Protein AF-A0A420MD09-F1 (afdb_monomer)

Radius of gyration: 16.78 Å; Cα contacts (8 Å, |Δi|>4): 66; chains: 1; bounding box: 37×46×43 Å

Structure (mmCIF, N/CA/C/O backbone):
data_AF-A0A420MD09-F1
#
_entry.id   AF-A0A420MD09-F1
#
loop_
_atom_site.group_PDB
_atom_site.id
_atom_site.type_symbol
_atom_site.label_atom_id
_atom_site.label_alt_id
_atom_site.label_comp_id
_atom_site.label_asym_id
_atom_site.label_entity_id
_atom_site.label_seq_id
_atom_site.pdbx_PDB_ins_code
_atom_site.Cartn_x
_atom_site.Cartn_y
_atom_site.Cartn_z
_atom_site.occupancy
_atom_site.B_iso_or_equiv
_atom_site.auth_seq_id
_atom_site.auth_comp_id
_atom_site.auth_asym_id
_atom_site.auth_atom_id
_atom_site.pdbx_PDB_model_num
ATOM 1 N N . MET A 1 1 ? 23.523 -17.201 -16.770 1.00 56.28 1 MET A N 1
ATOM 2 C CA . MET A 1 1 ? 23.266 -17.435 -15.327 1.00 56.28 1 MET A CA 1
ATOM 3 C C . MET A 1 1 ? 23.054 -16.138 -14.554 1.00 56.28 1 MET A C 1
ATOM 5 O O . MET A 1 1 ? 22.093 -16.096 -13.808 1.00 56.28 1 MET A O 1
ATOM 9 N N . LEU A 1 2 ? 23.885 -15.098 -14.722 1.00 60.34 2 LEU A N 1
ATOM 10 C CA . LEU A 1 2 ? 23.654 -13.797 -14.065 1.00 60.34 2 LEU A CA 1
ATOM 11 C C . LEU A 1 2 ? 22.445 -13.033 -14.639 1.00 60.34 2 LEU A C 1
ATOM 13 O O . LEU A 1 2 ? 21.630 -12.566 -13.858 1.00 60.34 2 LEU A O 1
ATOM 17 N N . GLU A 1 3 ? 22.272 -13.000 -15.966 1.00 60.31 3 GLU A N 1
ATOM 18 C CA . GLU A 1 3 ? 21.117 -12.338 -16.612 1.00 60.31 3 GLU A CA 1
ATOM 19 C C . GLU A 1 3 ? 19.768 -12.934 -16.186 1.00 60.31 3 GLU A C 1
ATOM 21 O O . GLU A 1 3 ? 18.864 -12.195 -15.824 1.00 60.31 3 GLU A O 1
ATOM 26 N N . GLN A 1 4 ? 19.657 -14.266 -16.126 1.00 65.44 4 GLN A N 1
ATOM 27 C CA . GLN A 1 4 ? 18.425 -14.939 -15.695 1.00 65.44 4 GLN A CA 1
ATOM 28 C C . GLN A 1 4 ? 18.029 -14.552 -14.261 1.00 65.44 4 GLN A C 1
ATOM 30 O O . GLN A 1 4 ? 16.867 -14.286 -13.985 1.00 65.44 4 GLN A O 1
ATOM 35 N N . ALA A 1 5 ? 19.006 -14.479 -13.350 1.00 67.31 5 ALA A N 1
ATOM 36 C CA . ALA A 1 5 ? 18.758 -14.089 -11.966 1.00 67.31 5 ALA A CA 1
ATOM 37 C C . ALA A 1 5 ? 18.335 -12.617 -11.846 1.00 67.31 5 ALA A C 1
ATOM 39 O O . ALA A 1 5 ? 17.573 -12.270 -10.945 1.00 67.31 5 ALA A O 1
ATOM 40 N N . GLU A 1 6 ? 18.829 -11.754 -12.735 1.00 68.62 6 GLU A N 1
ATOM 41 C CA . GLU A 1 6 ? 18.472 -10.339 -12.784 1.00 68.62 6 GLU A CA 1
ATOM 42 C C . GLU A 1 6 ? 17.055 -10.140 -13.348 1.00 68.62 6 GLU A C 1
ATOM 44 O O . GLU A 1 6 ? 16.255 -9.432 -12.735 1.00 68.62 6 GLU A O 1
ATOM 49 N N . GLU A 1 7 ? 16.692 -10.856 -14.417 1.00 71.44 7 GLU A N 1
ATOM 50 C CA . GLU A 1 7 ? 15.331 -10.879 -14.974 1.00 71.44 7 GLU A CA 1
ATOM 51 C C . GLU A 1 7 ? 14.299 -11.464 -14.001 1.00 71.44 7 GLU A C 1
ATOM 53 O O . GLU A 1 7 ? 13.200 -10.916 -13.856 1.00 71.44 7 GLU A O 1
ATOM 58 N N . ASP A 1 8 ? 14.650 -12.546 -13.300 1.00 65.25 8 ASP A N 1
ATOM 59 C CA . ASP A 1 8 ? 13.808 -13.144 -12.264 1.00 65.25 8 ASP A CA 1
ATOM 60 C C . ASP A 1 8 ? 13.612 -12.161 -11.106 1.00 65.25 8 ASP A C 1
ATOM 62 O O . ASP A 1 8 ? 12.494 -11.988 -10.622 1.00 65.25 8 ASP A O 1
ATOM 66 N N . LEU A 1 9 ? 14.668 -11.448 -10.695 1.00 63.69 9 LEU A N 1
ATOM 67 C CA . LEU A 1 9 ? 14.599 -10.385 -9.688 1.00 63.69 9 LEU A CA 1
ATOM 68 C C . LEU A 1 9 ? 13.709 -9.222 -10.128 1.00 63.69 9 LEU A C 1
ATOM 70 O O . LEU A 1 9 ? 12.949 -8.699 -9.309 1.00 63.69 9 LEU A O 1
ATOM 74 N N . GLU A 1 10 ? 13.781 -8.800 -11.388 1.00 69.25 10 GLU A N 1
ATOM 75 C CA . GLU A 1 10 ? 12.901 -7.764 -11.931 1.00 69.25 10 GLU A CA 1
ATOM 76 C C . GLU A 1 10 ? 11.444 -8.225 -11.973 1.00 69.25 10 GLU A C 1
ATOM 78 O O . GLU A 1 10 ? 10.557 -7.495 -11.518 1.00 69.25 10 GLU A O 1
ATOM 83 N N . HIS A 1 11 ? 11.186 -9.460 -12.405 1.00 67.25 11 HIS A N 1
ATOM 84 C CA . HIS A 1 11 ? 9.856 -10.061 -12.354 1.00 67.25 11 HIS A CA 1
ATOM 85 C C . HIS A 1 11 ? 9.331 -10.165 -10.922 1.00 67.25 11 HIS A C 1
ATOM 87 O O . HIS A 1 11 ? 8.172 -9.836 -10.664 1.00 67.25 11 HIS A O 1
ATOM 93 N N . TRP A 1 12 ? 10.176 -10.543 -9.965 1.00 63.09 12 TRP A N 1
ATOM 94 C CA . TRP A 1 12 ? 9.812 -10.613 -8.552 1.00 63.09 12 TRP A CA 1
ATOM 95 C C . TRP A 1 12 ? 9.562 -9.227 -7.947 1.00 63.09 12 TRP A C 1
ATOM 97 O O . TRP A 1 12 ? 8.664 -9.054 -7.122 1.00 63.09 12 TRP A O 1
ATOM 107 N N . ARG A 1 13 ? 10.292 -8.199 -8.393 1.00 64.12 13 ARG A N 1
ATOM 108 C CA . ARG A 1 13 ? 10.017 -6.796 -8.041 1.00 64.12 13 ARG A CA 1
ATOM 109 C C . ARG A 1 13 ? 8.720 -6.288 -8.666 1.00 64.12 13 ARG A C 1
ATOM 111 O O . ARG A 1 13 ? 8.047 -5.465 -8.052 1.00 64.12 13 ARG A O 1
ATOM 118 N N . ALA A 1 14 ? 8.354 -6.779 -9.847 1.00 68.56 14 ALA A N 1
ATOM 119 C CA 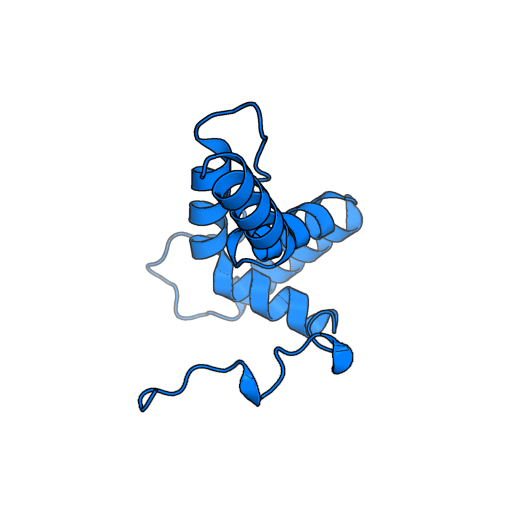. ALA A 1 14 ? 7.131 -6.387 -10.537 1.00 68.56 14 ALA A CA 1
ATOM 120 C C . ALA A 1 14 ? 5.879 -7.116 -10.014 1.00 68.56 14 ALA A C 1
ATOM 122 O O . ALA A 1 14 ? 4.816 -6.502 -9.918 1.00 68.56 14 ALA A O 1
ATOM 123 N N . LYS A 1 15 ? 5.989 -8.410 -9.680 1.00 70.06 15 LYS A N 1
ATOM 124 C CA . LYS A 1 15 ? 4.850 -9.309 -9.403 1.00 70.06 15 LYS A CA 1
ATOM 125 C C . LYS A 1 15 ? 4.926 -10.077 -8.076 1.00 70.06 15 LYS A C 1
ATOM 127 O O . LYS A 1 15 ? 3.968 -10.757 -7.724 1.00 70.06 15 LYS A O 1
ATOM 132 N N . GLY A 1 16 ? 6.023 -9.983 -7.328 1.00 82.12 16 GLY A N 1
ATOM 133 C CA . GLY A 1 16 ? 6.185 -10.675 -6.047 1.00 82.12 16 GLY A CA 1
ATOM 134 C C . GLY A 1 16 ? 5.546 -9.942 -4.857 1.00 82.12 16 GLY A C 1
ATOM 135 O O . GLY A 1 16 ? 5.150 -8.776 -4.974 1.00 82.12 16 GLY A O 1
ATOM 136 N N . PRO A 1 17 ? 5.493 -10.577 -3.669 1.00 85.69 17 PRO A N 1
ATOM 137 C CA . PRO A 1 17 ? 4.893 -9.991 -2.464 1.00 85.69 17 PRO A CA 1
ATOM 138 C C . PRO A 1 17 ? 5.533 -8.657 -2.055 1.00 85.69 17 PRO A C 1
ATOM 140 O O . PRO A 1 17 ? 4.840 -7.712 -1.679 1.00 85.69 17 PRO A O 1
ATOM 143 N N . VAL A 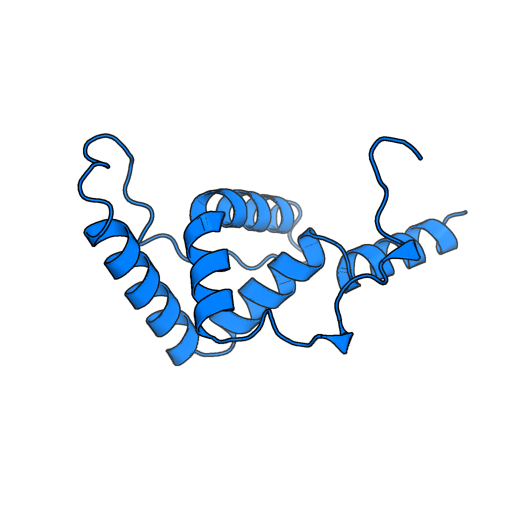1 18 ? 6.859 -8.553 -2.190 1.00 88.00 18 VAL A N 1
ATOM 144 C CA . VAL A 1 18 ? 7.611 -7.324 -1.889 1.00 88.00 18 VAL A CA 1
ATOM 145 C C . VAL A 1 18 ? 7.281 -6.215 -2.892 1.00 88.00 18 VAL A C 1
ATOM 147 O O . VAL A 1 18 ? 7.123 -5.061 -2.498 1.00 88.00 18 VAL A O 1
ATOM 150 N N . GLY A 1 19 ? 7.123 -6.561 -4.173 1.00 86.94 19 GLY A N 1
ATOM 151 C CA . GLY A 1 19 ? 6.677 -5.640 -5.220 1.00 86.94 19 GLY A CA 1
ATOM 152 C C . GLY A 1 19 ? 5.253 -5.135 -4.988 1.00 86.94 19 GLY A C 1
ATOM 153 O O . GLY A 1 19 ? 4.997 -3.932 -5.073 1.00 86.94 19 GLY A O 1
ATOM 154 N N . LYS A 1 20 ? 4.332 -6.031 -4.602 1.00 87.94 20 LYS A N 1
ATOM 155 C CA . LYS A 1 20 ? 2.959 -5.669 -4.212 1.00 87.94 20 LYS A CA 1
ATOM 156 C C . LYS A 1 20 ? 2.971 -4.679 -3.046 1.00 87.94 20 LYS A C 1
ATOM 158 O O . LYS A 1 20 ? 2.354 -3.619 -3.147 1.00 87.94 20 LYS A O 1
ATOM 163 N N . LEU A 1 21 ? 3.719 -4.981 -1.983 1.00 91.50 21 LEU A N 1
ATOM 164 C CA . LEU A 1 21 ? 3.851 -4.088 -0.831 1.00 91.50 21 LEU A CA 1
ATOM 165 C C . LEU A 1 21 ? 4.442 -2.730 -1.232 1.00 91.50 21 LEU A C 1
ATOM 167 O O . LEU A 1 21 ? 3.888 -1.699 -0.860 1.00 91.50 21 LEU A O 1
ATOM 171 N N . HIS A 1 22 ? 5.507 -2.710 -2.040 1.00 90.75 22 HIS A N 1
ATOM 172 C CA . HIS A 1 22 ? 6.086 -1.470 -2.564 1.00 90.75 22 HIS A CA 1
ATOM 173 C C . HIS A 1 22 ? 5.039 -0.616 -3.285 1.00 90.75 22 HIS A C 1
ATOM 175 O O . HIS A 1 22 ? 4.923 0.580 -3.018 1.00 90.75 22 HIS A O 1
ATOM 181 N N . ASN A 1 23 ? 4.253 -1.227 -4.174 1.00 90.00 23 ASN A N 1
ATOM 182 C CA . ASN A 1 23 ? 3.229 -0.530 -4.948 1.00 90.00 23 ASN A CA 1
ATOM 183 C C . ASN A 1 23 ? 2.116 0.038 -4.061 1.00 90.00 23 ASN A C 1
ATOM 185 O O . ASN A 1 23 ? 1.704 1.178 -4.269 1.00 90.00 23 ASN A O 1
ATOM 189 N N . ILE A 1 24 ? 1.678 -0.710 -3.044 1.00 91.62 24 ILE A N 1
ATOM 190 C CA . ILE A 1 24 ? 0.697 -0.242 -2.055 1.00 91.62 24 ILE A CA 1
ATOM 191 C C . ILE A 1 24 ? 1.249 0.955 -1.274 1.00 91.62 24 ILE A C 1
ATOM 193 O O . ILE A 1 24 ? 0.609 2.004 -1.204 1.00 91.62 24 ILE A O 1
ATOM 197 N N . VAL A 1 25 ? 2.464 0.839 -0.730 1.00 93.25 25 VAL A N 1
ATOM 198 C CA . VAL A 1 25 ? 3.097 1.923 0.035 1.00 93.25 25 VAL A CA 1
ATOM 199 C C . VAL A 1 25 ? 3.282 3.164 -0.837 1.00 93.25 25 VAL A C 1
ATOM 201 O O . VAL A 1 25 ? 2.969 4.278 -0.411 1.00 93.25 25 VAL A O 1
ATOM 204 N N . LYS A 1 26 ? 3.734 2.981 -2.081 1.00 92.38 26 LYS A N 1
ATOM 205 C CA . LYS A 1 26 ? 3.868 4.058 -3.063 1.00 92.38 26 LYS A CA 1
ATOM 206 C C . LYS A 1 26 ? 2.518 4.705 -3.369 1.00 92.38 26 LYS A C 1
ATOM 208 O O . LYS A 1 26 ? 2.450 5.926 -3.429 1.00 92.38 26 LYS A O 1
ATOM 213 N N . PHE A 1 27 ? 1.446 3.926 -3.525 1.00 91.94 27 PHE A N 1
ATOM 214 C CA . PHE A 1 27 ? 0.093 4.444 -3.739 1.00 91.94 27 PHE A CA 1
ATOM 215 C C . PHE A 1 27 ? -0.378 5.316 -2.567 1.00 91.94 27 PHE A C 1
ATOM 217 O O . PHE A 1 27 ? -0.829 6.437 -2.797 1.00 91.94 27 PHE A O 1
ATOM 224 N N . ILE A 1 28 ? -0.226 4.842 -1.327 1.00 93.19 28 ILE A N 1
ATOM 225 C CA . ILE A 1 28 ? -0.639 5.574 -0.117 1.00 93.19 28 ILE A CA 1
ATOM 226 C C . ILE A 1 28 ? 0.135 6.892 0.012 1.00 93.19 28 ILE A C 1
ATOM 228 O O . ILE A 1 28 ? -0.457 7.948 0.240 1.00 93.19 28 ILE A O 1
ATOM 232 N N . ARG A 1 29 ? 1.459 6.851 -0.183 1.00 93.75 29 ARG A N 1
ATOM 233 C CA . ARG A 1 29 ? 2.345 8.015 -0.009 1.00 93.75 29 ARG A CA 1
ATOM 234 C C . ARG A 1 29 ? 2.355 8.979 -1.194 1.00 93.75 29 ARG A C 1
ATOM 236 O O . ARG A 1 29 ? 2.831 10.101 -1.059 1.00 93.75 29 ARG A O 1
ATOM 243 N N . ALA A 1 30 ? 1.832 8.576 -2.351 1.00 91.94 30 ALA A N 1
ATOM 244 C CA . ALA A 1 30 ? 1.805 9.418 -3.544 1.00 91.94 30 ALA A CA 1
ATOM 245 C C . ALA A 1 30 ? 0.838 10.611 -3.441 1.00 91.94 30 ALA A C 1
ATOM 247 O O . ALA A 1 30 ? 0.869 11.477 -4.312 1.00 91.94 30 ALA A O 1
ATOM 248 N N . SER A 1 31 ? -0.043 10.683 -2.433 1.00 92.88 31 SER A N 1
ATOM 249 C CA . SER A 1 31 ? -0.759 11.928 -2.127 1.00 92.88 31 SER A CA 1
ATOM 250 C C . SER A 1 31 ? -0.989 12.105 -0.619 1.00 92.88 31 SER A C 1
ATOM 252 O O . SER A 1 31 ? -1.301 11.125 0.064 1.00 92.88 31 SER A O 1
ATOM 254 N N . PRO A 1 32 ? -0.903 13.347 -0.098 1.00 92.50 32 PRO A N 1
ATOM 255 C CA . PRO A 1 32 ? -1.217 13.639 1.299 1.00 92.50 32 PRO A CA 1
ATOM 256 C C . PRO A 1 32 ? -2.635 13.205 1.681 1.00 92.50 32 PRO A C 1
ATOM 258 O O . PRO A 1 32 ? -2.829 12.654 2.757 1.00 92.50 32 PRO A O 1
ATOM 261 N N . GLN A 1 33 ? -3.61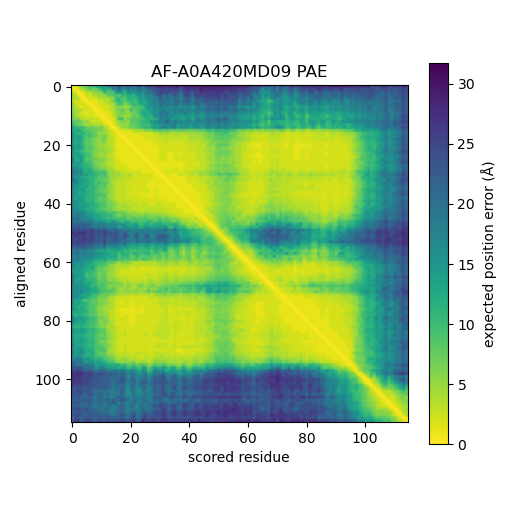1 13.364 0.776 1.00 93.00 33 GLN A N 1
ATOM 262 C CA . GLN A 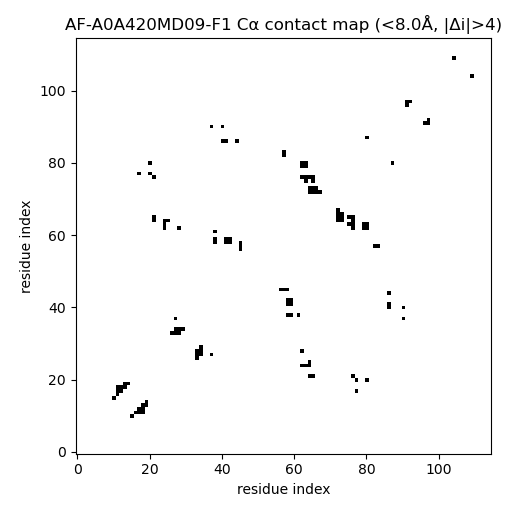1 33 ? -4.994 12.939 1.025 1.00 93.00 33 GLN A CA 1
ATOM 263 C C . GLN A 1 33 ? -5.088 11.430 1.277 1.00 93.00 33 GLN A C 1
ATOM 265 O O . GLN A 1 33 ? -5.767 11.007 2.204 1.00 93.00 33 GLN A O 1
ATOM 270 N N . ARG A 1 34 ? -4.377 10.613 0.489 1.00 92.56 34 ARG A N 1
ATOM 271 C CA . ARG A 1 34 ? -4.343 9.153 0.676 1.00 92.56 34 ARG A CA 1
ATOM 272 C C . ARG A 1 34 ? -3.615 8.742 1.951 1.00 92.56 34 ARG A C 1
ATOM 274 O O . ARG A 1 34 ? -4.008 7.773 2.591 1.00 92.56 34 ARG A O 1
ATOM 281 N N . THR A 1 35 ? -2.575 9.483 2.324 1.00 93.06 35 THR A N 1
ATOM 282 C CA . THR A 1 35 ? -1.837 9.238 3.568 1.00 93.06 35 THR A CA 1
ATOM 283 C C . THR A 1 35 ? -2.721 9.519 4.783 1.00 93.06 35 THR A C 1
ATOM 285 O O . THR A 1 35 ? -2.798 8.687 5.682 1.00 93.06 35 THR A O 1
ATOM 288 N N . GLU A 1 36 ? -3.437 10.643 4.785 1.00 92.69 36 GLU A N 1
ATOM 289 C CA . GLU A 1 36 ? -4.376 10.983 5.858 1.00 92.69 36 GLU A CA 1
ATOM 290 C C . GLU A 1 36 ? -5.592 10.049 5.887 1.00 92.69 36 GLU A C 1
ATOM 292 O O . GLU A 1 36 ? -5.999 9.629 6.967 1.00 92.69 36 GLU A O 1
ATOM 297 N N . ALA A 1 37 ? -6.115 9.633 4.728 1.00 91.88 37 ALA A N 1
ATOM 298 C CA . ALA A 1 37 ? -7.183 8.634 4.655 1.00 91.88 37 ALA A CA 1
ATOM 299 C C . ALA A 1 37 ? -6.761 7.301 5.293 1.00 91.88 37 ALA A C 1
ATOM 301 O O . ALA A 1 37 ? -7.493 6.750 6.108 1.00 91.88 37 ALA A O 1
ATOM 302 N N . PHE A 1 38 ? -5.550 6.819 4.995 1.00 92.19 38 PHE A N 1
ATOM 303 C CA . PHE A 1 38 ? -5.021 5.608 5.624 1.00 92.19 38 PHE A CA 1
ATOM 304 C C . PHE A 1 38 ? -4.837 5.766 7.144 1.00 92.19 38 PHE A C 1
ATOM 306 O O . PHE A 1 38 ? -5.141 4.846 7.897 1.00 92.19 38 PHE A O 1
ATOM 313 N N . LYS A 1 39 ? -4.375 6.932 7.620 1.00 91.38 39 LYS A N 1
ATOM 314 C CA . LYS A 1 39 ? -4.238 7.215 9.063 1.00 91.38 39 LYS A CA 1
ATOM 315 C C . LYS A 1 39 ? -5.583 7.287 9.784 1.00 91.38 39 LYS A C 1
ATOM 317 O O . LYS A 1 39 ? -5.683 6.844 10.924 1.00 91.38 39 LYS A O 1
ATOM 322 N N . ALA A 1 40 ? -6.597 7.887 9.164 1.00 90.38 40 ALA A N 1
ATOM 323 C CA . ALA A 1 40 ? -7.955 7.904 9.703 1.00 90.38 40 ALA A CA 1
ATOM 324 C C . ALA A 1 40 ? -8.494 6.472 9.811 1.00 90.38 40 ALA A C 1
ATOM 326 O O . ALA A 1 40 ? -8.875 6.046 10.897 1.00 90.38 40 ALA A O 1
ATOM 327 N N . TYR A 1 41 ? -8.360 5.701 8.732 1.00 89.12 41 TYR A N 1
ATOM 328 C CA . TYR A 1 41 ? -8.778 4.304 8.681 1.00 89.12 41 TYR A CA 1
ATOM 329 C C . TYR A 1 41 ? -8.100 3.428 9.747 1.00 89.12 41 TYR A C 1
ATOM 331 O O . TYR A 1 41 ? -8.752 2.648 10.437 1.00 89.12 41 TYR A O 1
ATOM 339 N N . ALA A 1 42 ? -6.782 3.574 9.922 1.00 87.56 42 ALA A N 1
ATOM 340 C CA . ALA A 1 42 ? -6.030 2.812 10.916 1.00 87.56 42 ALA A CA 1
ATOM 341 C C . ALA A 1 42 ? -6.454 3.133 12.362 1.00 87.56 42 ALA A C 1
ATOM 343 O O . ALA A 1 42 ? -6.442 2.236 13.201 1.00 87.56 42 ALA A O 1
ATOM 344 N N . ARG A 1 43 ? -6.840 4.385 12.651 1.00 86.19 43 ARG A N 1
ATOM 345 C CA . ARG A 1 43 ? -7.371 4.779 13.966 1.00 86.19 43 ARG A CA 1
ATOM 346 C C . ARG A 1 43 ? -8.751 4.181 14.221 1.00 86.19 43 ARG A C 1
ATOM 348 O O . ARG A 1 43 ? -8.958 3.590 15.272 1.00 86.19 43 ARG A O 1
ATOM 355 N N . GLU A 1 44 ? -9.655 4.260 13.247 1.00 85.25 44 GLU A N 1
ATOM 356 C CA . GLU A 1 44 ? -11.007 3.693 13.361 1.00 85.25 44 GLU A CA 1
ATOM 357 C C . GLU A 1 44 ? -10.981 2.170 13.577 1.00 85.25 44 GLU A C 1
ATOM 359 O O . GLU A 1 44 ? -11.702 1.646 14.425 1.00 85.25 44 GLU A O 1
ATOM 364 N N . GLN A 1 45 ? -10.106 1.458 12.859 1.00 79.50 45 GLN A N 1
ATOM 365 C CA . GLN A 1 45 ? -9.879 0.019 13.048 1.00 79.50 45 GLN A CA 1
ATOM 366 C C . GLN A 1 45 ? -9.397 -0.321 14.464 1.00 79.50 45 GLN A C 1
ATOM 368 O O . GLN A 1 45 ? -9.836 -1.309 15.047 1.00 79.50 45 GLN A O 1
ATOM 373 N N . GLU A 1 46 ? -8.493 0.481 15.029 1.00 76.44 46 GLU A N 1
ATOM 374 C CA . GLU A 1 46 ? -7.973 0.246 16.375 1.00 76.44 46 GLU A CA 1
ATOM 375 C C . GLU A 1 46 ? -9.014 0.541 17.463 1.00 76.44 46 GLU A C 1
ATOM 377 O O . GLU A 1 46 ? -9.119 -0.223 18.420 1.00 76.44 46 GLU A O 1
ATOM 382 N N . GLU A 1 47 ? -9.829 1.587 17.292 1.00 74.69 47 GLU A N 1
ATOM 383 C CA . GLU A 1 47 ? -10.942 1.905 18.198 1.00 74.69 47 GLU A CA 1
ATOM 384 C C . GLU A 1 47 ? -12.040 0.826 18.184 1.00 74.69 47 GLU A C 1
ATOM 386 O O . GLU A 1 47 ? -12.635 0.530 19.223 1.00 74.69 47 GLU A O 1
ATOM 391 N N . ALA A 1 48 ? -12.290 0.201 17.0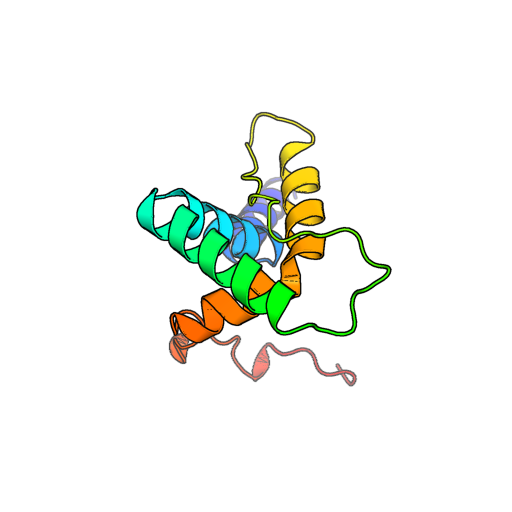28 1.00 70.00 48 ALA A N 1
ATOM 392 C CA . ALA A 1 48 ? -13.225 -0.917 16.903 1.00 70.00 48 ALA A CA 1
ATOM 393 C C . ALA A 1 48 ? -12.720 -2.202 17.595 1.00 70.00 48 ALA A C 1
ATOM 395 O O . ALA A 1 48 ? -13.521 -3.019 18.059 1.00 70.00 48 ALA A O 1
ATOM 396 N N . ASP A 1 49 ? -11.401 -2.367 17.722 1.00 67.94 49 ASP A N 1
ATOM 397 C CA . ASP A 1 49 ? -10.744 -3.492 18.393 1.00 67.94 49 ASP A CA 1
ATOM 398 C C . ASP A 1 49 ? -10.669 -3.276 19.925 1.00 67.94 49 ASP A C 1
ATOM 400 O O . ASP A 1 49 ? -9.605 -3.235 20.548 1.00 67.94 49 ASP A O 1
ATOM 404 N N . ILE A 1 50 ? -11.841 -3.203 20.566 1.00 58.59 50 ILE A N 1
ATOM 405 C CA . ILE A 1 50 ? -12.045 -2.889 22.001 1.00 58.59 50 ILE A CA 1
ATOM 406 C C . ILE A 1 50 ? -11.266 -3.830 22.956 1.00 58.59 50 ILE A C 1
ATOM 408 O O . ILE A 1 50 ? -11.015 -3.501 24.116 1.00 58.59 50 ILE A O 1
ATOM 412 N N . TYR A 1 51 ? -10.828 -5.002 22.485 1.00 60.81 51 TYR A N 1
ATOM 413 C CA . TYR A 1 51 ? -10.132 -6.017 23.286 1.00 60.81 51 TYR A CA 1
ATOM 414 C C . TYR A 1 51 ? -8.591 -5.913 23.286 1.00 60.81 51 TYR A C 1
ATOM 416 O O . TYR A 1 51 ? -7.927 -6.746 23.907 1.00 60.81 51 TYR A O 1
ATOM 424 N N . LYS A 1 52 ? -7.981 -4.903 22.645 1.00 62.25 52 LYS A N 1
ATOM 425 C CA . LYS A 1 52 ? -6.510 -4.731 22.569 1.00 62.25 52 LYS A CA 1
ATOM 426 C C . LYS A 1 52 ? -5.875 -3.997 23.767 1.00 62.25 52 LYS A C 1
ATOM 428 O O . LYS A 1 52 ? -4.877 -3.307 23.609 1.00 62.25 52 LYS A O 1
ATOM 433 N N . LEU A 1 53 ? -6.362 -4.207 24.993 1.00 60.25 53 LEU A N 1
ATOM 434 C CA . LEU A 1 53 ? -5.863 -3.509 26.198 1.00 60.25 53 LEU A CA 1
ATOM 435 C C . LEU A 1 53 ? -4.355 -3.726 26.492 1.00 60.25 53 LEU A C 1
ATOM 437 O O . LEU A 1 53 ? -3.766 -2.971 27.259 1.00 60.25 53 LEU A O 1
ATOM 441 N N . ALA A 1 54 ? -3.729 -4.753 25.901 1.00 61.59 54 ALA A N 1
ATOM 442 C CA . ALA A 1 54 ? -2.329 -5.129 26.135 1.00 61.59 54 ALA A CA 1
ATOM 443 C C . ALA A 1 54 ? -1.412 -5.059 24.894 1.00 61.59 54 ALA A C 1
ATOM 445 O O . ALA A 1 54 ? -0.243 -5.429 24.997 1.00 61.59 54 ALA A O 1
ATOM 446 N N . LYS A 1 55 ? -1.905 -4.634 23.719 1.00 65.50 55 LYS A N 1
ATOM 447 C CA . LYS A 1 55 ? -1.056 -4.453 22.526 1.00 65.50 55 LYS A CA 1
ATOM 448 C C . LYS A 1 55 ? -0.689 -2.980 22.374 1.00 65.50 55 LYS A C 1
ATOM 450 O O . LYS A 1 55 ? -1.552 -2.123 22.516 1.00 65.50 55 LYS A O 1
ATOM 455 N N . GLU A 1 56 ? 0.580 -2.703 22.075 1.00 68.88 56 GLU A N 1
ATOM 456 C CA . GLU A 1 56 ? 1.016 -1.356 21.698 1.00 68.88 56 GLU A CA 1
ATOM 457 C C . GLU A 1 56 ? 0.186 -0.865 20.509 1.00 68.88 56 GLU A C 1
ATOM 459 O O . GLU A 1 56 ? -0.016 -1.609 19.543 1.00 68.88 56 GLU A O 1
ATOM 464 N N . SER A 1 57 ? -0.309 0.372 20.604 1.00 71.31 57 SER A N 1
ATOM 465 C CA . SER A 1 57 ? -1.067 0.984 19.518 1.00 71.31 57 SER A CA 1
ATOM 466 C C . SER A 1 57 ? -0.186 1.102 18.280 1.00 71.31 57 SER A C 1
ATOM 468 O O . SER A 1 57 ? 0.965 1.541 18.341 1.00 71.31 57 SER A O 1
ATOM 470 N N . THR A 1 58 ? -0.734 0.697 17.139 1.00 77.81 58 THR A N 1
ATOM 471 C CA . THR A 1 58 ? -0.040 0.778 15.844 1.00 77.81 58 THR A CA 1
ATOM 472 C C . THR A 1 58 ? -0.708 1.763 14.893 1.00 77.81 58 THR A C 1
ATOM 474 O O . THR A 1 58 ? -0.217 1.950 13.773 1.00 77.81 58 THR A O 1
ATOM 477 N N . ALA A 1 59 ? -1.794 2.421 15.314 1.00 74.31 59 ALA A N 1
ATOM 478 C CA . ALA A 1 59 ? -2.548 3.348 14.475 1.00 74.31 59 ALA A CA 1
ATOM 479 C C . ALA A 1 59 ? -1.714 4.553 14.016 1.00 74.31 59 ALA A C 1
ATOM 481 O O . ALA A 1 59 ? -1.835 4.977 12.868 1.00 74.31 59 ALA A O 1
ATOM 482 N N . GLU A 1 60 ? -0.815 5.060 14.864 1.00 78.19 60 GLU A N 1
ATOM 483 C CA . GLU A 1 60 ? 0.044 6.205 14.525 1.00 78.19 60 GLU A CA 1
ATOM 484 C C . GLU A 1 60 ? 1.228 5.840 13.613 1.00 78.19 60 GLU A C 1
ATOM 486 O O . GLU A 1 60 ? 1.879 6.717 13.038 1.00 78.19 60 GLU A O 1
ATOM 491 N N . LEU A 1 61 ? 1.530 4.547 13.448 1.00 85.81 61 LEU A N 1
ATOM 492 C CA . LEU A 1 61 ? 2.658 4.114 12.632 1.00 85.81 61 LEU A CA 1
ATOM 493 C C . LEU A 1 61 ? 2.385 4.359 11.142 1.00 85.81 61 LEU A C 1
ATOM 495 O O . LEU A 1 61 ? 1.520 3.734 10.529 1.00 85.81 61 LEU A O 1
ATOM 499 N N . GLU A 1 62 ? 3.201 5.205 10.513 1.00 88.94 62 GLU A N 1
ATOM 500 C CA . GLU A 1 62 ? 3.153 5.401 9.060 1.00 88.94 62 GLU A CA 1
ATOM 501 C C . GLU A 1 62 ? 3.707 4.197 8.280 1.00 88.94 62 GLU A C 1
ATOM 503 O O . GLU A 1 62 ? 4.538 3.429 8.766 1.00 88.94 62 GLU A O 1
ATOM 508 N N . VAL A 1 63 ? 3.315 4.058 7.013 1.00 92.38 63 VAL A N 1
ATOM 509 C CA . VAL A 1 63 ? 3.971 3.118 6.094 1.00 92.38 63 VAL A CA 1
ATOM 510 C C . VAL A 1 63 ? 5.368 3.612 5.699 1.00 92.38 63 VAL A C 1
ATOM 512 O O . VAL A 1 63 ? 5.568 4.792 5.389 1.00 92.38 63 VAL A O 1
ATOM 515 N N . ILE A 1 64 ? 6.340 2.696 5.675 1.00 94.00 64 ILE A N 1
ATOM 516 C CA . ILE A 1 64 ? 7.734 2.985 5.317 1.00 94.00 64 ILE A CA 1
ATOM 517 C C . ILE A 1 64 ? 7.959 2.620 3.854 1.00 94.00 64 ILE A C 1
ATOM 519 O O . ILE A 1 64 ? 7.805 1.465 3.477 1.00 94.00 64 ILE A O 1
ATOM 523 N N . GLN A 1 65 ? 8.365 3.588 3.034 1.00 92.06 65 GLN A N 1
ATOM 524 C CA . GLN A 1 65 ? 8.766 3.329 1.653 1.00 92.06 65 GLN A CA 1
ATOM 525 C C . GLN A 1 65 ? 10.237 2.922 1.597 1.00 92.06 65 GLN A C 1
ATOM 527 O O . GLN A 1 65 ? 11.100 3.608 2.151 1.00 92.06 65 GLN A O 1
ATOM 532 N N . ASN A 1 66 ? 10.532 1.823 0.905 1.00 92.25 66 ASN A N 1
ATOM 533 C CA . ASN A 1 66 ? 11.910 1.417 0.666 1.00 92.25 66 ASN A CA 1
ATOM 534 C C . ASN A 1 66 ? 12.608 2.323 -0.367 1.00 92.25 66 ASN A C 1
ATOM 536 O O . ASN A 1 66 ? 11.981 3.032 -1.156 1.00 92.25 66 ASN A O 1
ATOM 540 N N . ASN A 1 67 ? 13.938 2.292 -0.359 1.00 89.12 67 ASN A N 1
ATOM 541 C CA . ASN A 1 67 ? 14.803 3.045 -1.255 1.00 89.12 67 ASN A CA 1
ATOM 542 C C . ASN A 1 67 ? 15.935 2.139 -1.758 1.00 89.12 67 ASN A C 1
ATOM 544 O O . ASN A 1 67 ? 16.678 1.565 -0.964 1.00 89.12 67 ASN A O 1
ATOM 548 N N . VAL A 1 68 ? 16.095 2.061 -3.079 1.00 82.00 68 VAL A N 1
ATOM 549 C CA . VAL A 1 68 ? 17.073 1.192 -3.750 1.00 82.00 68 VAL A CA 1
ATOM 550 C C . VAL A 1 68 ? 18.504 1.400 -3.240 1.00 82.00 68 VAL A C 1
ATOM 552 O O . VAL A 1 68 ? 19.242 0.431 -3.102 1.00 82.00 68 VAL A O 1
ATOM 555 N N . THR A 1 69 ? 18.899 2.631 -2.907 1.00 85.62 69 THR A N 1
ATOM 556 C CA . THR A 1 69 ? 20.275 2.939 -2.480 1.00 85.62 69 THR A CA 1
ATOM 557 C C . THR A 1 69 ? 20.520 2.736 -0.984 1.00 85.62 69 THR A C 1
ATOM 559 O O . THR A 1 69 ? 21.658 2.844 -0.529 1.00 85.62 69 THR A O 1
ATOM 562 N N . ARG A 1 70 ? 19.488 2.412 -0.191 1.00 89.75 70 ARG A N 1
ATOM 563 C CA . ARG A 1 70 ? 19.600 2.227 1.263 1.00 89.75 70 ARG A CA 1
ATOM 564 C C . ARG A 1 70 ? 19.435 0.754 1.633 1.00 89.75 70 ARG A C 1
ATOM 566 O O . ARG A 1 70 ? 18.320 0.234 1.597 1.00 89.75 70 ARG A O 1
ATOM 573 N N . TRP A 1 71 ? 20.533 0.130 2.068 1.00 87.88 71 TRP A N 1
ATOM 574 C CA . TRP A 1 71 ? 20.682 -1.326 2.241 1.00 87.88 71 TRP A CA 1
ATOM 575 C C . TRP A 1 71 ? 19.550 -2.010 3.029 1.00 87.88 71 TRP A C 1
ATOM 577 O O . TRP A 1 71 ? 19.042 -3.033 2.590 1.00 87.88 71 TRP A O 1
ATOM 587 N N . ASN A 1 72 ? 19.078 -1.416 4.129 1.00 90.19 72 ASN A N 1
ATOM 588 C CA . ASN A 1 72 ? 18.048 -2.030 4.987 1.00 90.19 72 ASN A CA 1
ATOM 589 C C . ASN A 1 72 ? 16.622 -1.516 4.738 1.00 90.19 72 ASN A C 1
ATOM 591 O O . ASN A 1 72 ? 15.699 -1.851 5.476 1.00 90.19 72 ASN A O 1
ATOM 595 N N . SER A 1 73 ? 16.408 -0.682 3.723 1.00 93.44 73 SER A N 1
ATOM 596 C CA . SER A 1 73 ? 15.115 -0.011 3.545 1.00 93.44 73 SER A CA 1
ATOM 597 C C . SER A 1 73 ? 13.981 -0.962 3.142 1.00 93.44 73 SER A C 1
ATOM 599 O O . SER A 1 73 ? 12.850 -0.782 3.587 1.00 93.44 73 SER A O 1
ATOM 601 N N . THR A 1 74 ? 14.273 -1.995 2.343 1.00 91.25 74 THR A N 1
ATOM 602 C CA . THR A 1 74 ? 13.288 -3.021 1.961 1.00 91.25 74 THR A CA 1
ATOM 603 C C . THR A 1 74 ? 12.879 -3.859 3.165 1.00 91.25 74 THR A C 1
ATOM 605 O O . THR A 1 74 ? 11.692 -4.097 3.352 1.00 91.25 74 THR A O 1
ATOM 608 N N . TYR A 1 75 ? 13.839 -4.229 4.017 1.00 93.38 75 TYR A N 1
ATOM 609 C CA . TYR A 1 75 ? 13.554 -4.922 5.272 1.00 93.38 75 TYR A CA 1
ATOM 610 C C . TYR A 1 75 ? 12.629 -4.085 6.169 1.00 93.38 75 TYR A C 1
ATOM 612 O O . TYR A 1 75 ? 11.584 -4.574 6.579 1.00 93.38 75 TYR A O 1
ATOM 620 N N . MET A 1 76 ? 12.941 -2.801 6.384 1.00 95.06 76 MET A N 1
ATOM 621 C CA . MET A 1 76 ? 12.102 -1.913 7.207 1.00 95.06 76 MET A CA 1
ATOM 622 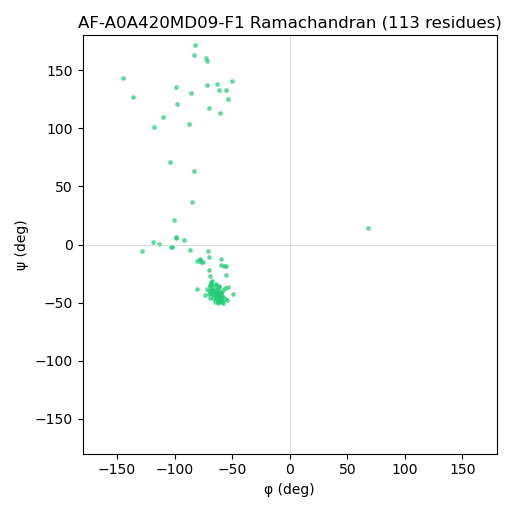C C . MET A 1 76 ? 10.684 -1.731 6.639 1.00 95.06 76 MET A C 1
ATOM 624 O O . MET A 1 76 ? 9.719 -1.647 7.398 1.00 95.06 76 MET A O 1
ATOM 628 N N . MET A 1 77 ? 10.537 -1.677 5.309 1.00 95.50 77 MET A N 1
ATOM 629 C CA . MET A 1 77 ? 9.224 -1.650 4.656 1.00 95.50 77 MET A CA 1
ATOM 630 C C . MET A 1 77 ? 8.442 -2.941 4.919 1.00 95.50 77 MET A C 1
ATOM 632 O O . MET A 1 77 ? 7.258 -2.868 5.232 1.00 95.50 77 MET A O 1
ATOM 636 N N . ILE A 1 78 ? 9.094 -4.103 4.813 1.00 94.38 78 ILE A N 1
ATOM 637 C CA . ILE A 1 78 ? 8.472 -5.409 5.070 1.00 94.38 78 ILE A CA 1
ATOM 638 C C . ILE A 1 78 ? 8.060 -5.528 6.538 1.00 94.38 78 ILE A C 1
ATOM 640 O O . ILE A 1 78 ? 6.911 -5.852 6.812 1.00 94.38 78 ILE A O 1
ATOM 644 N N . GLU A 1 79 ? 8.953 -5.210 7.472 1.00 95.19 79 GLU A N 1
ATOM 645 C CA . GLU A 1 79 ? 8.680 -5.246 8.912 1.00 95.19 79 GLU A CA 1
ATOM 646 C C . GLU A 1 79 ? 7.475 -4.364 9.273 1.00 95.19 79 GLU A C 1
ATOM 648 O O . GLU A 1 79 ? 6.535 -4.822 9.924 1.00 95.19 79 GLU A O 1
ATOM 653 N N . ARG A 1 80 ? 7.423 -3.128 8.754 1.00 94.88 80 ARG A N 1
ATOM 654 C CA . ARG A 1 80 ? 6.259 -2.245 8.934 1.00 94.88 80 ARG A CA 1
ATOM 655 C C . ARG A 1 80 ? 5.000 -2.783 8.254 1.00 94.88 80 ARG A C 1
ATOM 657 O O . ARG A 1 80 ? 3.914 -2.653 8.810 1.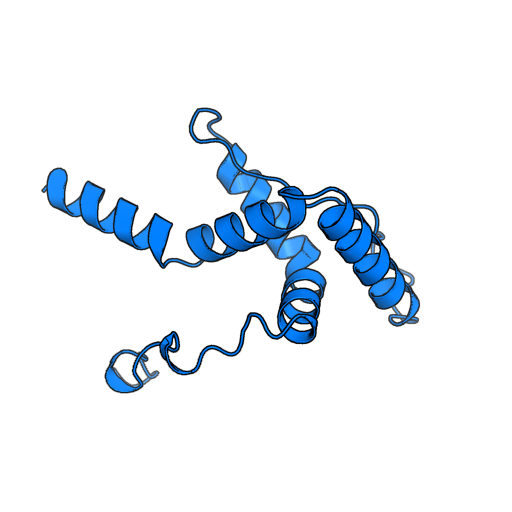00 94.88 80 ARG A O 1
ATOM 664 N N . GLY A 1 81 ? 5.136 -3.361 7.064 1.00 94.00 81 GLY A N 1
ATOM 665 C CA . GLY A 1 81 ? 4.028 -3.956 6.322 1.00 94.00 81 GLY A CA 1
ATOM 666 C C . GLY A 1 81 ? 3.398 -5.139 7.053 1.00 94.00 81 GLY A C 1
ATOM 667 O O . GLY A 1 81 ? 2.181 -5.269 7.035 1.00 94.00 81 GLY A O 1
ATOM 668 N N . LEU A 1 82 ? 4.205 -5.954 7.738 1.00 93.06 82 LEU A N 1
ATOM 669 C CA . LEU A 1 82 ? 3.727 -7.055 8.577 1.00 93.06 82 LEU A CA 1
ATOM 670 C C . LEU A 1 82 ? 2.996 -6.543 9.819 1.00 93.06 82 LEU A C 1
ATOM 672 O O . LEU A 1 82 ? 1.929 -7.053 10.143 1.00 93.06 82 LEU A O 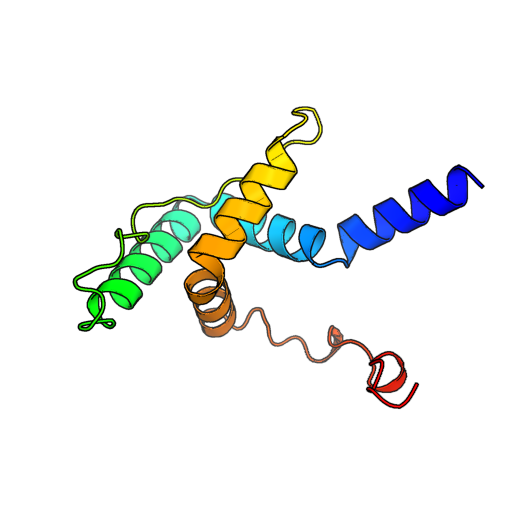1
ATOM 676 N N . ILE A 1 83 ? 3.527 -5.504 10.473 1.00 91.44 83 ILE A N 1
ATOM 677 C CA . ILE A 1 83 ? 2.866 -4.873 11.628 1.00 91.44 83 ILE A CA 1
ATOM 678 C C . ILE A 1 83 ? 1.487 -4.326 11.236 1.00 91.44 83 ILE A C 1
ATOM 680 O O . ILE A 1 83 ? 0.535 -4.511 11.984 1.00 91.44 83 ILE A O 1
ATOM 684 N N . LYS A 1 84 ? 1.372 -3.696 10.059 1.00 91.38 84 LYS A N 1
ATOM 685 C CA . LYS A 1 84 ? 0.133 -3.061 9.573 1.00 91.38 84 LYS A CA 1
ATOM 686 C C . LYS A 1 84 ? -0.639 -3.902 8.554 1.00 91.38 84 LYS A C 1
ATOM 688 O O . LYS A 1 84 ? -1.382 -3.355 7.739 1.00 91.38 84 LYS A O 1
ATOM 693 N N . GLN A 1 85 ? -0.415 -5.217 8.526 1.00 90.62 85 GLN A N 1
ATOM 694 C CA . GLN A 1 85 ? -0.939 -6.090 7.472 1.00 90.62 85 GLN A CA 1
ATOM 695 C C . GLN A 1 85 ? -2.471 -6.063 7.419 1.00 90.62 85 GLN A C 1
ATOM 697 O O . GLN A 1 85 ? -3.047 -5.971 6.334 1.00 90.62 85 GLN A O 1
ATOM 702 N N . SER A 1 86 ? -3.125 -6.125 8.582 1.00 89.12 86 SER A N 1
ATOM 703 C CA . SER A 1 86 ? -4.585 -6.063 8.706 1.00 89.12 86 SER A CA 1
ATOM 704 C C . SER A 1 86 ? -5.151 -4.764 8.146 1.00 89.12 86 SER A C 1
ATOM 706 O O . SER A 1 86 ? -6.083 -4.791 7.346 1.00 89.12 86 SER A O 1
ATOM 708 N N . GLU A 1 87 ? -4.565 -3.631 8.521 1.00 91.06 87 GLU A N 1
ATOM 709 C CA . GLU A 1 87 ? -5.036 -2.310 8.116 1.00 91.06 87 GLU A CA 1
ATOM 710 C C . GLU A 1 87 ? -4.786 -2.080 6.628 1.00 91.06 87 GLU A C 1
ATOM 712 O O . GLU A 1 87 ? -5.654 -1.557 5.939 1.00 91.06 87 GLU A O 1
ATOM 717 N N . LEU A 1 88 ? -3.630 -2.513 6.108 1.00 92.19 88 LEU A N 1
ATOM 718 C CA . LEU A 1 88 ? -3.322 -2.443 4.679 1.00 92.19 88 LEU A CA 1
ATOM 719 C C . LEU A 1 88 ? -4.310 -3.266 3.852 1.00 92.19 88 LEU A C 1
ATOM 721 O O . LEU A 1 88 ? -4.842 -2.761 2.868 1.00 92.19 88 LEU A O 1
ATOM 725 N N . ASN A 1 89 ? -4.575 -4.512 4.242 1.00 90.88 89 ASN A N 1
ATOM 726 C CA . ASN A 1 89 ? -5.484 -5.377 3.493 1.00 90.88 89 ASN A CA 1
ATOM 727 C C . ASN A 1 89 ? -6.913 -4.824 3.488 1.00 90.88 89 ASN A C 1
ATOM 729 O O . ASN A 1 89 ? -7.524 -4.733 2.423 1.00 90.88 89 ASN A O 1
ATOM 733 N N . SER A 1 90 ? -7.422 -4.407 4.650 1.00 89.62 90 SER A N 1
ATOM 734 C CA . SER A 1 90 ? -8.784 -3.882 4.759 1.00 89.62 90 SER A CA 1
ATOM 735 C C . SER A 1 90 ? -8.939 -2.539 4.030 1.00 89.62 90 SER A C 1
ATOM 737 O O . SER A 1 90 ? -9.918 -2.347 3.313 1.00 89.62 90 SER A O 1
ATOM 739 N N . PHE A 1 91 ? -7.934 -1.656 4.094 1.00 90.62 91 PHE A N 1
ATOM 740 C C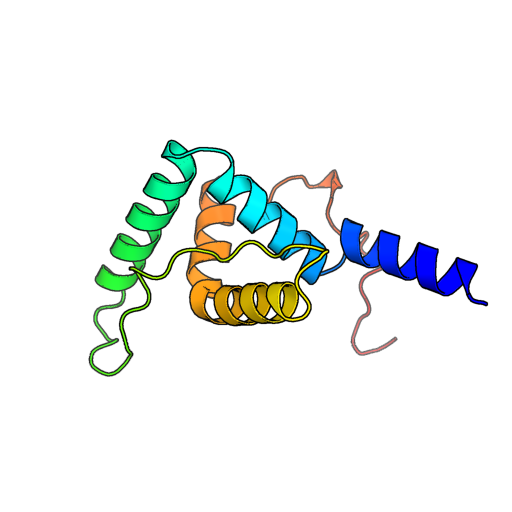A . PHE A 1 91 ? -7.926 -0.386 3.358 1.00 90.62 91 PHE A CA 1
ATOM 741 C C . PHE A 1 91 ? -7.943 -0.588 1.833 1.00 90.62 91 PHE A C 1
ATOM 743 O O . PHE A 1 91 ? -8.681 0.079 1.112 1.00 90.62 91 PHE A O 1
ATOM 750 N N . ILE A 1 92 ? -7.148 -1.529 1.311 1.00 89.44 92 ILE A N 1
ATOM 751 C CA . ILE A 1 92 ? -7.124 -1.831 -0.131 1.00 89.44 92 ILE A CA 1
ATOM 752 C C . ILE A 1 92 ? -8.437 -2.495 -0.576 1.00 89.44 92 ILE A C 1
ATOM 754 O O . ILE A 1 92 ? -8.917 -2.211 -1.679 1.00 89.44 92 ILE A O 1
ATOM 758 N N . GLN A 1 93 ? -9.037 -3.336 0.272 1.00 87.56 93 GLN A N 1
ATOM 759 C CA . GLN A 1 93 ? -10.341 -3.943 0.012 1.00 87.56 93 GLN A CA 1
ATOM 760 C C . GLN A 1 93 ? -11.455 -2.891 -0.059 1.00 87.56 93 GLN A C 1
ATOM 762 O O . GLN A 1 93 ? -12.251 -2.927 -0.996 1.00 87.56 93 GLN A O 1
ATOM 767 N N . GLU A 1 94 ? -11.487 -1.940 0.877 1.00 86.44 94 GLU A N 1
ATOM 768 C CA . GLU A 1 94 ? -12.468 -0.848 0.892 1.00 86.44 94 GLU A CA 1
ATOM 769 C C . GLU A 1 94 ? -12.361 0.040 -0.354 1.00 86.44 94 GLU A C 1
ATOM 771 O O . GLU A 1 94 ? -13.369 0.403 -0.957 1.00 86.44 94 GLU A O 1
ATOM 776 N N . LEU A 1 95 ? -11.137 0.323 -0.806 1.00 83.38 95 LEU A N 1
ATOM 777 C CA . LEU A 1 95 ? -10.896 1.074 -2.039 1.00 83.38 95 LEU A CA 1
ATOM 778 C C . LEU A 1 95 ? -11.248 0.294 -3.320 1.00 83.38 95 LEU A C 1
ATOM 780 O O . LEU A 1 95 ? -11.134 0.847 -4.415 1.00 83.38 95 LEU A O 1
ATOM 784 N N . GLY A 1 96 ? -11.624 -0.986 -3.218 1.00 76.56 96 GLY A N 1
ATOM 785 C CA . GLY A 1 96 ? -11.926 -1.844 -4.366 1.00 76.56 96 GLY A CA 1
ATOM 786 C C . GLY A 1 96 ? -10.708 -2.175 -5.237 1.00 76.56 96 GLY A C 1
ATOM 787 O O . GLY A 1 96 ? -10.862 -2.664 -6.354 1.00 76.56 96 GLY A O 1
ATOM 788 N N . LEU A 1 97 ? -9.488 -1.933 -4.746 1.00 67.75 97 LEU A N 1
ATOM 789 C CA . LEU A 1 97 ? -8.245 -2.102 -5.510 1.00 67.75 97 LEU A CA 1
ATOM 790 C C . LEU A 1 97 ? -7.829 -3.574 -5.686 1.00 67.75 97 LEU A C 1
ATOM 792 O O . LEU A 1 97 ? -7.003 -3.872 -6.546 1.00 67.75 97 LEU A O 1
ATOM 796 N N . GLU A 1 98 ? -8.403 -4.499 -4.910 1.00 57.28 98 GLU A N 1
ATOM 797 C CA . GLU A 1 98 ? -8.212 -5.950 -5.094 1.00 57.28 98 GLU A CA 1
ATOM 798 C C . GLU A 1 98 ? -9.047 -6.524 -6.261 1.00 57.28 98 GLU A C 1
ATOM 800 O O . GLU A 1 98 ? -8.824 -7.661 -6.681 1.00 57.28 98 GLU A O 1
ATOM 805 N N . ALA A 1 99 ? -10.010 -5.771 -6.808 1.00 53.38 99 ALA A N 1
ATOM 806 C CA . ALA A 1 99 ? -10.970 -6.277 -7.788 1.00 53.38 99 ALA A CA 1
ATOM 807 C C . ALA A 1 99 ? -10.653 -5.826 -9.221 1.00 53.38 99 ALA A C 1
ATOM 809 O O . ALA A 1 99 ? -11.394 -5.065 -9.835 1.00 53.38 99 ALA A O 1
ATOM 810 N N . ASP A 1 100 ? -9.584 -6.381 -9.785 1.00 53.09 100 ASP A N 1
ATOM 811 C CA . ASP A 1 100 ? -9.485 -6.541 -11.234 1.00 53.09 100 ASP A CA 1
ATOM 812 C C . ASP A 1 100 ? -9.394 -8.043 -11.517 1.00 53.09 100 ASP A C 1
ATOM 814 O O . ASP A 1 100 ? -8.358 -8.676 -11.306 1.00 53.09 100 ASP A O 1
ATOM 818 N N . ALA A 1 101 ? -10.513 -8.653 -11.922 1.00 52.31 101 ALA A N 1
ATOM 819 C CA . ALA A 1 101 ? -10.613 -10.095 -12.175 1.00 52.31 101 ALA A CA 1
ATOM 820 C C . ALA A 1 101 ? -9.594 -10.589 -13.225 1.00 52.31 101 ALA A C 1
ATOM 822 O O . ALA A 1 101 ? -9.271 -11.773 -13.257 1.00 52.31 101 ALA A O 1
ATOM 823 N N . LEU A 1 102 ? -9.047 -9.670 -14.028 1.00 51.84 102 LEU A N 1
ATOM 824 C CA . LEU A 1 102 ? -8.000 -9.902 -15.022 1.00 51.84 102 LEU A CA 1
ATOM 825 C C . LEU A 1 102 ? -6.585 -10.047 -14.426 1.00 51.84 102 LEU A C 1
ATOM 827 O O . LEU A 1 102 ? -5.681 -10.498 -15.122 1.00 51.84 102 LEU A O 1
ATOM 831 N N . ARG A 1 103 ? -6.369 -9.659 -13.160 1.00 52.94 103 ARG A N 1
ATOM 832 C CA . ARG A 1 103 ? -5.068 -9.727 -12.462 1.00 52.94 103 ARG A CA 1
ATOM 833 C C . ARG A 1 103 ? -4.934 -10.896 -11.486 1.00 52.94 103 ARG A C 1
ATOM 835 O O . ARG A 1 103 ? -3.868 -11.050 -10.889 1.00 52.94 103 ARG A O 1
ATOM 842 N N . ARG A 1 104 ? -5.978 -11.713 -11.298 1.00 59.22 104 ARG A N 1
ATOM 843 C CA . ARG A 1 104 ? -5.846 -12.956 -10.524 1.00 59.22 104 ARG A CA 1
ATOM 844 C C . ARG A 1 104 ? -4.875 -13.889 -11.238 1.00 59.22 104 ARG A C 1
ATOM 846 O O . ARG A 1 104 ? -4.925 -14.014 -12.459 1.00 59.22 104 ARG A O 1
ATOM 853 N N . VAL A 1 105 ? -4.011 -14.538 -10.460 1.00 58.72 105 VAL A N 1
ATOM 854 C CA . VAL A 1 105 ? -3.176 -15.637 -10.952 1.00 58.72 105 VAL A CA 1
ATOM 855 C C . VAL A 1 105 ? -4.117 -16.663 -11.600 1.00 58.72 105 VAL A C 1
ATOM 857 O O . VAL A 1 105 ? -5.101 -17.042 -10.950 1.00 58.72 105 VAL A O 1
ATOM 860 N N . PRO A 1 106 ? -3.901 -17.043 -12.875 1.00 67.62 106 PRO A N 1
ATOM 861 C CA . PRO A 1 106 ? -4.707 -18.060 -13.535 1.00 67.62 106 PRO A CA 1
ATOM 862 C C . PRO A 1 106 ? -4.789 -19.304 -12.657 1.00 67.62 106 PRO A C 1
ATOM 864 O O . PRO A 1 106 ? -3.800 -19.690 -12.046 1.00 67.62 106 PRO A O 1
ATOM 867 N N . THR A 1 107 ? -5.953 -19.947 -12.591 1.00 63.94 107 THR A N 1
ATOM 868 C CA . THR A 1 107 ? -6.163 -21.108 -11.708 1.00 63.94 107 THR A CA 1
ATOM 869 C C . THR A 1 107 ? -5.149 -22.233 -11.947 1.00 63.94 107 THR A C 1
ATOM 871 O O . THR A 1 107 ? -4.846 -22.969 -11.020 1.00 63.94 107 THR A O 1
ATOM 874 N N . ALA A 1 108 ? -4.592 -22.324 -13.157 1.00 69.94 108 ALA A N 1
ATOM 875 C CA . ALA A 1 108 ? -3.545 -23.277 -13.520 1.00 69.94 108 ALA A CA 1
ATOM 876 C C . ALA A 1 108 ? -2.171 -23.000 -12.878 1.00 69.94 108 ALA A C 1
ATOM 878 O O . ALA A 1 108 ? -1.370 -23.916 -12.769 1.00 69.94 108 ALA A O 1
ATOM 879 N N . ASP A 1 109 ? -1.903 -21.764 -12.449 1.00 67.31 109 ASP A N 1
ATOM 880 C CA . ASP A 1 109 ? -0.631 -21.352 -11.836 1.00 67.31 109 ASP A CA 1
ATOM 881 C C . ASP A 1 109 ? -0.713 -21.329 -10.293 1.00 67.31 109 ASP A C 1
ATOM 883 O O . ASP A 1 109 ? 0.209 -20.877 -9.608 1.00 67.31 109 ASP A O 1
ATOM 887 N N . ILE A 1 110 ? -1.839 -21.771 -9.723 1.00 73.50 110 ILE A N 1
ATOM 888 C CA . ILE A 1 110 ? -2.029 -21.896 -8.277 1.00 73.50 110 ILE A CA 1
ATOM 889 C C . ILE A 1 110 ? -1.514 -23.274 -7.860 1.00 73.50 110 ILE A C 1
ATOM 891 O O . ILE A 1 110 ? -2.201 -24.270 -8.056 1.00 73.50 110 ILE A O 1
ATOM 895 N N . LEU A 1 111 ? -0.325 -23.319 -7.256 1.00 63.50 111 LEU A N 1
ATOM 896 C CA . LEU A 1 111 ? 0.219 -24.536 -6.649 1.00 63.50 111 LEU A CA 1
ATOM 897 C C . LEU A 1 111 ? -0.704 -25.023 -5.527 1.00 63.50 111 LEU A C 1
ATOM 899 O O . LEU A 1 111 ? -0.861 -24.361 -4.495 1.00 63.50 111 LEU A O 1
ATOM 903 N N . THR A 1 112 ? -1.328 -26.175 -5.748 1.00 70.06 112 THR A N 1
ATOM 904 C CA . THR A 1 112 ? -2.054 -26.912 -4.712 1.00 70.06 112 THR A CA 1
ATOM 905 C C . THR A 1 112 ? -1.099 -27.765 -3.886 1.00 70.06 112 THR A C 1
ATOM 907 O O . THR A 1 112 ? 0.019 -28.029 -4.303 1.00 70.06 112 THR A O 1
ATOM 910 N N . SER A 1 113 ? -1.530 -28.214 -2.703 1.00 66.81 113 SER A N 1
ATOM 911 C CA . SER A 1 113 ? -0.716 -29.067 -1.818 1.00 66.81 113 SER A CA 1
ATOM 912 C C . SER A 1 113 ? -0.284 -30.402 -2.432 1.00 66.81 113 SER A C 1
ATOM 914 O O . SER A 1 113 ? 0.545 -31.089 -1.840 1.00 66.81 113 SER A O 1
ATOM 916 N N . ASP A 1 114 ? -0.888 -30.767 -3.562 1.00 63.75 114 ASP A N 1
ATOM 917 C CA . ASP A 1 114 ? -0.740 -32.056 -4.229 1.00 63.75 114 ASP A CA 1
ATOM 918 C C . ASP A 1 114 ? 0.173 -31.993 -5.474 1.00 63.75 114 ASP A C 1
ATOM 920 O O . ASP A 1 114 ? 0.417 -33.040 -6.073 1.00 63.75 114 ASP A O 1
ATOM 924 N N . ASP A 1 115 ? 0.681 -30.806 -5.842 1.00 51.03 115 ASP A N 1
ATOM 925 C CA . ASP A 1 115 ? 1.697 -30.589 -6.896 1.00 51.03 115 ASP A CA 1
ATOM 926 C C . ASP A 1 115 ? 3.103 -30.409 -6.291 1.00 51.03 115 ASP A C 1
ATOM 928 O O . ASP A 1 115 ? 4.077 -30.943 -6.876 1.00 51.03 115 ASP A O 1
#

Nearest PDB structures (foldseek):
  4d1q-assembly1_H-2  TM=4.255E-01  e=8.657E-01  Musca domestica
  4d1q-assembly1_A-2  TM=4.890E-01  e=1.748E+00  Musca domestica

Solvent-accessible surface area (backbone atoms only — not comparable to full-atom values): 6934 Å² total; per-residue (Å²): 114,70,65,59,56,50,51,51,49,51,48,37,50,69,72,27,73,68,20,51,51,50,52,51,43,48,58,33,66,71,35,71,67,46,41,51,50,51,43,52,51,30,41,55,56,53,65,70,44,77,81,52,87,85,56,82,86,60,42,86,63,73,84,51,74,55,45,95,91,41,93,62,28,56,57,51,22,49,56,46,46,62,76,42,40,70,54,52,54,53,52,38,52,75,70,50,70,76,71,48,85,87,72,56,78,54,77,90,77,57,85,53,100,87,115

pLDDT: mean 79.35, std 13.64, range [51.03, 95.5]

Foldseek 3Di:
DVVVVVVVVVVCCCPNPLVVLLVLLCVQPVDPVSVVVLLVQLVVVVVVPVPPPPDDRCSPPGQQHADPVDPCRSVVNVVNCVVCVVSSVVVCVVVVVVDDPVPPDPPVPDDDPVD

Sequence (115 aa):
MLEQAEEDLEHWRAKGPVGKLHNIVKFIRASPQRTEAFKAYAREQEEADIYKLAKESTAELEVIQNNVTRWNSTYMMIERGLIKQSELNSFIQELGLEADALRRVPTADILTSDD

Organism: Fusarium oxysporum (NCBI:txid5507)

Mean predicted aligned error: 10.64 Å

Secondary structure (DSSP, 8-state):
-HHHHHHHHHHHHHHSHHHHHHHHHHHHHT-HHHHHHHHHHHHHHHHH-TT-TTSPP-TTPPPPPP-TTSTTHHHHHHHHHHHTHHHHHHHHHHTTTT--GGGSPPGGGS--TT-